Protein AF-A0A7C5JKP2-F1 (afdb_monomer_lite)

Secondary structure (DSSP, 8-state):
-------------PPPP--HHHHHHHHHHHHHHHHHHHHHHHHHT-GGG-S-HHHHHHHHHHHHHHHHHHHHHHHHHHH----S-PPPPPTT--EEEEEEE-TT--HHHHHHHHHHHTT-SS-EEEEEEE-S--HHHHTT-

Sequence (141 aa):
MKRRTQNSMWYFSQSADITNLDRFILLFLSIAGILSIFDLAEWWFRADHILNFPLFVILSTFFWYGFLRTVLIWINYLRIKKPDEVPVPEEGLSVAVFITSAPGEPISMFEKSLYALQKVEYAHNTYLLDSTEDPEFEKLA

pLDDT: mean 85.76, std 13.08, range [36.09, 97.25]

Radius of gyration: 26.98 Å; chains: 1; bounding box: 72×34×66 Å

Structure (mmCIF, N/CA/C/O backbone):
data_AF-A0A7C5JKP2-F1
#
_entry.id   AF-A0A7C5JKP2-F1
#
loop_
_atom_site.group_PDB
_atom_site.id
_atom_site.type_symbol
_atom_site.label_atom_id
_atom_site.label_alt_id
_atom_site.label_comp_id
_atom_site.label_asym_id
_atom_site.label_entity_id
_atom_site.label_seq_id
_atom_site.pdbx_PDB_ins_code
_atom_site.Cartn_x
_atom_site.Cartn_y
_atom_site.Cartn_z
_atom_site.occupancy
_atom_site.B_iso_or_equiv
_atom_site.auth_seq_id
_atom_site.auth_comp_id
_atom_site.auth_asym_id
_atom_site.auth_atom_id
_atom_site.pdbx_PDB_model_num
ATOM 1 N N . MET A 1 1 ? -41.247 -7.175 24.256 1.00 36.0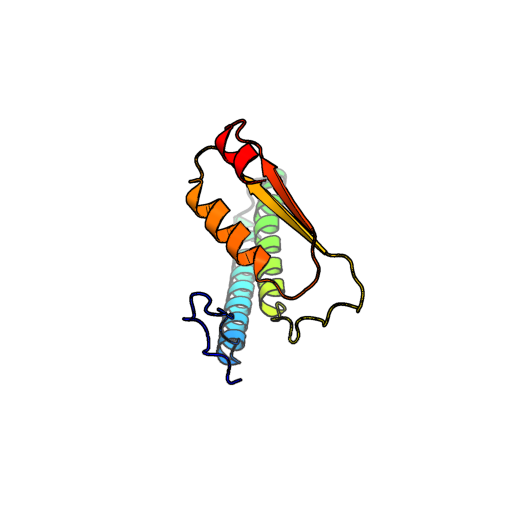9 1 MET A N 1
ATOM 2 C CA . MET A 1 1 ? -40.874 -5.749 24.423 1.00 36.09 1 MET A CA 1
ATOM 3 C C . MET A 1 1 ? -40.097 -5.302 23.191 1.00 36.09 1 MET A C 1
ATOM 5 O O . MET A 1 1 ? -39.042 -5.859 22.929 1.00 36.09 1 MET A O 1
ATOM 9 N N . LYS A 1 2 ? -40.637 -4.367 22.396 1.00 37.81 2 LYS A N 1
ATOM 10 C CA . LYS A 1 2 ? -39.959 -3.808 21.211 1.00 37.81 2 LYS A CA 1
ATOM 11 C C . LYS A 1 2 ? -38.751 -2.977 21.671 1.00 37.81 2 LYS A C 1
ATOM 13 O O . LYS A 1 2 ? -38.947 -1.948 22.316 1.00 37.81 2 LYS A O 1
ATOM 18 N N . ARG A 1 3 ? -37.522 -3.434 21.388 1.00 44.62 3 ARG A N 1
ATOM 19 C CA . ARG A 1 3 ? -36.283 -2.682 21.664 1.00 44.62 3 ARG A CA 1
ATOM 20 C C . ARG A 1 3 ? -36.292 -1.408 20.812 1.00 44.62 3 ARG A C 1
ATOM 22 O O . ARG A 1 3 ? -36.296 -1.485 19.588 1.00 44.62 3 ARG A O 1
ATOM 29 N N . ARG A 1 4 ? -36.322 -0.242 21.466 1.00 46.44 4 ARG A N 1
ATOM 30 C CA . ARG A 1 4 ? -36.007 1.049 20.841 1.00 46.44 4 ARG A CA 1
ATOM 31 C C . ARG A 1 4 ? -34.558 0.969 20.363 1.00 46.44 4 ARG A C 1
ATOM 33 O O . ARG A 1 4 ? -33.656 0.868 21.189 1.00 46.44 4 ARG A O 1
ATOM 40 N N . THR A 1 5 ? -34.356 0.952 19.052 1.00 50.06 5 THR A N 1
ATOM 41 C CA . THR A 1 5 ? -33.037 0.995 18.423 1.00 50.06 5 THR A CA 1
ATOM 42 C C . THR A 1 5 ? -32.330 2.274 18.855 1.00 50.06 5 THR A C 1
ATOM 44 O O . THR A 1 5 ? -32.814 3.382 18.630 1.00 50.06 5 THR A O 1
ATOM 47 N N . GLN A 1 6 ? -31.223 2.077 19.561 1.00 55.34 6 GLN A N 1
ATOM 48 C CA . GLN A 1 6 ? -30.294 3.089 20.038 1.00 55.34 6 GLN A CA 1
ATOM 49 C C . GLN A 1 6 ? -29.856 3.978 18.866 1.00 55.34 6 GLN A C 1
ATOM 51 O O . GLN A 1 6 ? -29.559 3.462 17.790 1.00 55.34 6 GLN A O 1
ATOM 56 N N . ASN A 1 7 ? -29.820 5.297 19.080 1.00 47.00 7 ASN A N 1
ATOM 57 C CA . ASN A 1 7 ? -29.258 6.264 18.136 1.00 47.00 7 ASN A CA 1
ATOM 58 C C . ASN A 1 7 ? -27.915 5.752 17.593 1.00 47.00 7 ASN A C 1
ATOM 60 O O . ASN A 1 7 ? -26.999 5.450 18.361 1.00 47.00 7 ASN A O 1
ATOM 64 N N . SER A 1 8 ? -27.834 5.628 16.270 1.00 53.66 8 SER A N 1
ATOM 65 C CA . SER A 1 8 ? -26.725 5.044 15.523 1.00 53.66 8 SER A CA 1
ATOM 66 C C . SER A 1 8 ? -25.477 5.929 15.596 1.00 53.66 8 SER A C 1
ATOM 68 O O . SER A 1 8 ? -25.218 6.730 14.704 1.00 53.66 8 SER A O 1
ATOM 70 N N . MET A 1 9 ? -24.692 5.791 16.664 1.00 54.34 9 MET A N 1
ATOM 71 C CA . MET A 1 9 ? -23.328 6.344 16.733 1.00 54.34 9 MET A CA 1
ATOM 72 C C . MET A 1 9 ? -22.324 5.499 15.929 1.00 54.34 9 MET A C 1
ATOM 74 O O . MET A 1 9 ? -21.178 5.897 15.763 1.00 54.34 9 MET A O 1
ATOM 78 N N . TRP A 1 10 ? -22.756 4.340 15.425 1.00 51.00 10 TRP A N 1
ATOM 79 C CA . TRP A 1 10 ? -21.960 3.430 14.612 1.00 51.00 10 TRP A CA 1
ATOM 80 C C . TRP A 1 10 ? -22.608 3.278 13.239 1.00 51.00 10 TRP A C 1
ATOM 82 O O . TRP A 1 10 ? -23.672 2.673 13.108 1.00 51.00 10 TRP A O 1
ATOM 92 N N . TYR A 1 11 ? -21.968 3.857 12.224 1.00 58.41 11 TYR A N 1
ATOM 93 C CA . TYR A 1 11 ? -22.261 3.574 10.824 1.00 58.41 11 TYR A CA 1
ATOM 94 C C . TYR A 1 11 ? -21.258 2.515 10.376 1.00 58.41 11 TYR A C 1
ATOM 96 O O . TYR A 1 11 ? -20.051 2.761 10.402 1.00 58.41 11 TYR A O 1
ATOM 104 N N . PHE A 1 12 ? -21.733 1.325 10.011 1.00 63.44 12 PHE A N 1
ATOM 105 C CA . PHE A 1 12 ? -20.866 0.326 9.397 1.00 63.44 12 PHE A CA 1
ATOM 106 C C . PHE A 1 12 ? -20.449 0.859 8.021 1.00 63.44 12 PHE A C 1
ATOM 108 O O . PHE A 1 12 ? -21.232 0.836 7.074 1.00 63.44 12 PHE A O 1
ATOM 115 N N . SER A 1 13 ? -19.248 1.434 7.939 1.00 63.94 13 SER A N 1
ATOM 116 C CA . SER A 1 13 ? -18.682 1.922 6.685 1.00 63.94 13 SER A CA 1
ATOM 117 C C . SER A 1 13 ? -18.010 0.754 5.983 1.00 63.94 13 SER A C 1
ATOM 119 O O . SER A 1 13 ? -16.997 0.232 6.448 1.00 63.94 13 SER A O 1
ATOM 121 N N . GLN A 1 14 ? -18.600 0.319 4.877 1.00 71.56 14 GLN A N 1
ATOM 122 C CA . GLN A 1 14 ? -18.011 -0.687 4.009 1.00 71.56 14 GLN A CA 1
ATOM 123 C C . GLN A 1 14 ? -17.349 0.010 2.818 1.00 71.56 14 GLN A C 1
ATOM 125 O O . GLN A 1 14 ? -17.829 1.043 2.351 1.00 71.56 14 GLN A O 1
ATOM 130 N N . SER A 1 15 ? -16.252 -0.552 2.301 1.00 75.50 15 SER A N 1
ATOM 131 C CA . SER A 1 15 ? -15.682 -0.066 1.044 1.00 75.50 15 SER A CA 1
ATOM 132 C C . SER A 1 15 ? -16.704 -0.194 -0.087 1.00 75.50 15 SER A C 1
ATOM 134 O O . SER A 1 15 ? -17.431 -1.193 -0.158 1.00 75.50 15 SER A O 1
ATOM 136 N N . ALA A 1 16 ? -16.728 0.812 -0.968 1.00 79.12 16 ALA A N 1
ATOM 137 C CA . ALA A 1 16 ? -17.511 0.771 -2.196 1.00 79.12 16 ALA A CA 1
ATOM 138 C C . ALA A 1 16 ? -17.178 -0.498 -2.990 1.00 79.12 16 ALA A C 1
ATOM 140 O O . ALA A 1 16 ? -16.030 -0.956 -3.006 1.00 79.12 16 ALA A O 1
ATOM 141 N N . ASP A 1 17 ? -18.189 -1.076 -3.628 1.00 80.88 17 ASP A N 1
ATOM 142 C CA . ASP A 1 17 ? -17.982 -2.267 -4.435 1.00 80.88 17 ASP A CA 1
ATOM 143 C C . ASP A 1 17 ? -17.205 -1.926 -5.705 1.00 80.88 17 ASP A C 1
ATOM 145 O O . ASP A 1 17 ? -17.414 -0.893 -6.341 1.00 80.88 17 ASP A O 1
ATOM 149 N N . ILE A 1 18 ? -16.281 -2.814 -6.064 1.00 82.44 18 ILE A N 1
ATOM 150 C CA . ILE A 1 18 ? -15.423 -2.639 -7.232 1.00 82.44 18 ILE A CA 1
ATOM 151 C C . ILE A 1 18 ? -16.253 -2.948 -8.475 1.00 82.44 18 ILE A C 1
ATOM 153 O O . ILE A 1 18 ? -16.645 -4.100 -8.691 1.00 82.44 18 ILE A O 1
ATOM 157 N N . THR A 1 19 ? -16.487 -1.944 -9.317 1.00 87.44 19 THR A N 1
ATOM 158 C CA . THR A 1 19 ? -17.228 -2.130 -10.564 1.00 87.44 19 THR A CA 1
ATOM 159 C C . THR A 1 19 ? -16.340 -2.741 -11.653 1.00 87.44 19 THR A C 1
ATOM 161 O O . THR A 1 19 ? -15.107 -2.715 -11.599 1.00 87.44 19 THR A O 1
ATOM 164 N N . ASN A 1 20 ? -16.962 -3.284 -12.702 1.00 88.19 20 ASN A N 1
ATOM 165 C CA . ASN A 1 20 ? -16.222 -3.772 -13.871 1.00 88.19 20 ASN A CA 1
ATOM 166 C C . ASN A 1 20 ? -15.473 -2.642 -14.600 1.00 88.19 20 ASN A C 1
ATOM 168 O O . ASN A 1 20 ? -14.438 -2.902 -15.211 1.00 88.19 20 ASN A O 1
ATOM 172 N N . LEU A 1 21 ? -15.967 -1.402 -14.510 1.00 91.06 21 LEU A N 1
ATOM 173 C CA . LEU A 1 21 ? -15.318 -0.228 -15.088 1.00 91.06 21 LEU A CA 1
ATOM 174 C C . LEU A 1 21 ? -14.017 0.098 -14.346 1.00 91.06 21 LEU A C 1
ATOM 176 O O . LEU A 1 21 ? -12.999 0.306 -14.996 1.00 91.06 21 LEU A O 1
ATOM 180 N N . ASP A 1 22 ? -14.014 0.038 -13.013 1.00 90.12 22 ASP A N 1
ATOM 181 C CA . ASP A 1 22 ? -12.803 0.264 -12.211 1.00 90.12 22 ASP A CA 1
ATOM 182 C C . ASP A 1 22 ? -11.721 -0.763 -12.551 1.00 90.12 22 ASP A C 1
ATOM 184 O O . ASP A 1 22 ? -10.561 -0.417 -12.776 1.00 90.12 22 ASP A O 1
ATOM 188 N N . ARG A 1 23 ? -12.114 -2.038 -12.673 1.00 88.62 23 ARG A N 1
ATOM 189 C CA . ARG A 1 23 ? -11.206 -3.118 -13.089 1.00 88.62 23 ARG A CA 1
ATOM 190 C C . ARG A 1 23 ? -10.670 -2.899 -14.496 1.00 88.62 23 ARG A C 1
ATOM 192 O O . ARG A 1 23 ? -9.484 -3.112 -14.727 1.00 88.62 23 ARG A O 1
ATOM 199 N N . PHE A 1 24 ? -11.528 -2.477 -15.422 1.00 93.44 24 PHE A N 1
ATOM 200 C CA . PHE A 1 24 ? -11.123 -2.183 -16.791 1.00 93.44 24 PHE A CA 1
ATOM 201 C C . PHE A 1 24 ? -10.141 -1.010 -16.848 1.00 93.44 24 PHE A C 1
ATOM 203 O O . PHE A 1 24 ? -9.109 -1.125 -17.502 1.00 93.44 24 PHE A O 1
ATOM 210 N N . ILE A 1 25 ? -10.412 0.079 -16.124 1.00 94.50 25 ILE A N 1
ATOM 211 C CA . ILE A 1 25 ? -9.526 1.246 -16.043 1.00 94.50 25 ILE A CA 1
ATOM 212 C C . ILE A 1 25 ? -8.177 0.846 -15.448 1.00 94.50 25 ILE A C 1
ATOM 214 O O . ILE A 1 25 ? -7.141 1.152 -16.033 1.00 94.50 25 ILE A O 1
ATOM 218 N N . LEU A 1 26 ? -8.169 0.123 -14.324 1.00 93.50 26 LEU A N 1
ATOM 219 C CA . LEU A 1 26 ? -6.932 -0.346 -13.697 1.00 93.50 26 LEU A CA 1
ATOM 220 C C . LEU A 1 26 ? -6.128 -1.253 -14.632 1.00 93.50 26 LEU A C 1
ATOM 222 O O . LEU A 1 26 ? -4.908 -1.113 -14.723 1.00 93.50 26 LEU A O 1
ATOM 226 N N . LEU A 1 27 ? -6.795 -2.159 -15.349 1.00 94.88 27 LEU A N 1
ATOM 227 C CA . LEU A 1 27 ? -6.153 -3.048 -16.313 1.00 94.88 27 LEU A CA 1
ATOM 228 C C . LEU A 1 27 ? -5.580 -2.264 -17.496 1.00 94.88 27 LEU A C 1
ATOM 230 O O . LEU A 1 27 ? -4.423 -2.465 -17.853 1.00 94.88 27 LEU A O 1
ATOM 234 N N . PHE A 1 28 ? -6.350 -1.333 -18.057 1.00 96.81 28 PHE A N 1
ATOM 235 C CA . PHE A 1 28 ? -5.911 -0.472 -19.150 1.00 96.81 28 PHE A CA 1
ATOM 236 C C . PHE A 1 28 ? -4.689 0.366 -18.756 1.00 96.81 28 PHE A C 1
ATOM 238 O O . PHE A 1 28 ? -3.690 0.360 -19.471 1.00 96.81 28 PHE A O 1
ATOM 245 N N . LEU A 1 29 ? -4.729 1.024 -17.593 1.00 96.44 29 LEU A N 1
ATOM 246 C CA . LEU A 1 29 ? -3.610 1.818 -17.080 1.00 96.44 29 LEU A CA 1
ATOM 247 C C . LEU A 1 29 ? -2.375 0.957 -16.802 1.00 96.44 29 LEU A C 1
ATOM 249 O O . LEU A 1 29 ? -1.261 1.377 -17.102 1.00 96.44 29 LEU A O 1
ATOM 253 N N . SER A 1 30 ? -2.563 -0.257 -16.279 1.00 95.25 30 SER A N 1
ATOM 254 C CA . SER A 1 30 ? -1.457 -1.191 -16.034 1.00 95.25 30 SER A CA 1
ATOM 255 C C . SER A 1 30 ? -0.803 -1.640 -17.342 1.00 95.25 30 SER A C 1
ATOM 257 O O . SER A 1 30 ? 0.421 -1.666 -17.433 1.00 95.25 30 SER A O 1
ATOM 259 N N . ILE A 1 31 ? -1.594 -1.950 -18.376 1.00 96.44 31 ILE A N 1
ATOM 260 C CA . ILE A 1 31 ? -1.077 -2.320 -19.703 1.00 96.44 31 ILE A CA 1
ATOM 261 C C . ILE A 1 31 ? -0.349 -1.139 -20.345 1.00 96.44 31 ILE A C 1
ATOM 263 O O . ILE A 1 31 ? 0.772 -1.309 -20.818 1.00 96.44 31 ILE A O 1
ATOM 267 N N . ALA A 1 32 ? -0.947 0.055 -20.326 1.00 97.25 32 ALA A N 1
ATOM 268 C CA . ALA A 1 32 ? -0.315 1.265 -20.844 1.00 97.25 32 ALA A CA 1
ATOM 269 C C . ALA A 1 32 ? 1.018 1.549 -20.130 1.00 97.25 32 ALA A C 1
ATOM 271 O O . ALA A 1 32 ? 2.024 1.803 -20.787 1.00 97.25 32 ALA A O 1
ATOM 272 N N . GLY A 1 33 ? 1.050 1.412 -18.800 1.00 95.69 33 GLY A N 1
ATOM 273 C CA . GLY A 1 33 ? 2.268 1.546 -18.004 1.00 95.69 33 GLY A CA 1
ATOM 274 C C . GLY A 1 33 ? 3.338 0.520 -18.377 1.00 95.69 33 GLY A C 1
ATOM 275 O O . GLY A 1 33 ? 4.496 0.886 -18.546 1.00 95.69 33 GLY A O 1
ATOM 276 N N . ILE A 1 34 ? 2.965 -0.749 -18.563 1.00 96.31 34 ILE A N 1
ATOM 277 C CA . ILE A 1 34 ? 3.892 -1.802 -19.001 1.00 96.31 34 ILE A CA 1
ATOM 278 C C . ILE A 1 34 ? 4.463 -1.490 -20.390 1.00 96.31 34 ILE A C 1
ATOM 280 O O . ILE A 1 34 ? 5.670 -1.611 -20.580 1.00 96.31 34 ILE A O 1
ATOM 284 N N . LEU A 1 35 ? 3.633 -1.050 -21.340 1.00 97.25 35 LEU A N 1
ATOM 285 C CA . LEU A 1 35 ? 4.091 -0.649 -22.674 1.00 97.25 35 LEU A CA 1
ATOM 286 C C . LEU A 1 35 ? 5.085 0.517 -22.598 1.00 97.25 35 LEU A C 1
ATOM 288 O O . LEU A 1 35 ? 6.160 0.434 -23.179 1.00 97.25 35 LEU A O 1
ATOM 292 N N . SER A 1 36 ? 4.796 1.544 -21.794 1.00 96.56 36 SER A N 1
ATOM 293 C CA . SER A 1 36 ? 5.734 2.654 -21.580 1.00 96.56 36 SER A CA 1
ATOM 294 C C . SER A 1 36 ? 7.056 2.206 -20.947 1.00 96.56 36 SER A C 1
ATOM 296 O O . SER A 1 36 ? 8.111 2.742 -21.277 1.00 96.56 36 SER A O 1
ATOM 298 N N . ILE A 1 37 ? 7.024 1.219 -20.045 1.00 96.12 37 ILE A N 1
ATOM 299 C CA . ILE A 1 37 ? 8.238 0.628 -19.467 1.00 96.12 37 ILE A CA 1
ATOM 300 C C . ILE A 1 37 ? 9.045 -0.111 -20.543 1.00 96.12 37 ILE A C 1
ATOM 302 O O . ILE A 1 37 ? 10.270 -0.012 -20.542 1.00 96.12 37 ILE A O 1
ATOM 306 N N . PHE A 1 38 ? 8.388 -0.822 -21.463 1.00 96.31 38 PHE A N 1
ATOM 307 C CA . PHE A 1 38 ? 9.062 -1.474 -22.589 1.00 96.31 38 PHE A CA 1
ATOM 308 C C . PHE A 1 38 ? 9.709 -0.465 -23.541 1.00 96.31 38 PHE A C 1
ATOM 310 O O . PHE A 1 38 ? 10.881 -0.634 -23.870 1.00 96.31 38 PHE A O 1
ATOM 317 N N . ASP A 1 39 ? 9.003 0.604 -23.912 1.00 96.44 39 ASP A N 1
ATOM 318 C CA . ASP A 1 39 ? 9.556 1.669 -24.760 1.00 96.44 39 ASP A CA 1
ATOM 319 C C . ASP A 1 39 ? 10.773 2.331 -24.092 1.00 96.44 39 ASP A C 1
ATOM 321 O O . ASP A 1 39 ? 11.811 2.563 -24.719 1.00 96.44 39 ASP A O 1
ATOM 325 N N . LEU A 1 40 ? 10.682 2.576 -22.778 1.00 95.62 40 LEU A N 1
ATOM 326 C CA . LEU A 1 40 ? 11.801 3.074 -21.984 1.00 95.62 40 LEU A CA 1
ATOM 327 C C . LEU A 1 40 ? 12.961 2.073 -21.951 1.00 95.62 40 LEU A C 1
ATOM 329 O O . LEU A 1 40 ? 14.111 2.494 -22.031 1.00 95.62 40 LEU A O 1
ATOM 333 N N . ALA A 1 41 ? 12.687 0.771 -21.842 1.00 95.00 41 ALA A N 1
ATOM 334 C CA . ALA A 1 41 ? 13.716 -0.264 -21.862 1.00 95.00 41 ALA A CA 1
ATOM 335 C C . ALA A 1 41 ? 14.462 -0.273 -23.196 1.00 95.00 41 ALA A C 1
ATOM 337 O O . ALA A 1 41 ? 15.694 -0.289 -23.213 1.00 95.00 41 ALA A O 1
ATOM 338 N N . GLU A 1 42 ? 13.724 -0.206 -24.304 1.00 94.44 42 GLU A N 1
ATOM 339 C CA . GLU A 1 42 ? 14.305 -0.151 -25.640 1.00 94.44 42 GLU A CA 1
ATOM 340 C C . GLU A 1 42 ? 15.208 1.075 -25.797 1.00 94.44 42 GLU A C 1
ATOM 342 O O . GLU A 1 42 ? 16.323 0.955 -26.300 1.00 94.44 42 GLU A O 1
ATOM 347 N N . TRP A 1 43 ? 14.766 2.243 -25.322 1.00 94.56 43 TRP A N 1
ATOM 348 C CA . TRP A 1 43 ? 15.578 3.458 -25.328 1.00 94.56 43 TRP A CA 1
ATOM 349 C C . TRP A 1 43 ? 16.802 3.354 -24.399 1.00 94.56 43 TRP A C 1
ATOM 351 O O . TRP A 1 43 ? 17.907 3.726 -24.794 1.00 94.56 43 TRP A O 1
ATOM 361 N N . TRP A 1 44 ? 16.639 2.810 -23.190 1.00 94.56 44 TRP A N 1
ATOM 362 C CA . TRP A 1 44 ? 17.683 2.722 -22.160 1.00 94.56 44 TRP A CA 1
ATOM 363 C C . TRP A 1 44 ? 18.869 1.849 -22.585 1.00 94.56 44 TRP A C 1
ATOM 365 O O . TRP A 1 44 ? 20.017 2.201 -22.323 1.00 94.56 44 TRP A O 1
ATOM 375 N N . PHE A 1 45 ? 18.610 0.723 -23.258 1.00 92.81 45 PHE A N 1
ATOM 376 C CA . PHE A 1 45 ? 19.641 -0.247 -23.650 1.00 92.81 45 PHE A CA 1
ATOM 377 C C . PHE A 1 45 ? 20.270 0.006 -25.030 1.00 92.81 45 PHE A C 1
ATOM 379 O O . PHE A 1 45 ? 21.038 -0.830 -25.513 1.00 92.81 45 PHE A O 1
ATOM 386 N N . ARG A 1 46 ? 19.999 1.150 -25.673 1.00 93.31 46 ARG A N 1
ATOM 387 C CA . ARG A 1 46 ? 20.688 1.515 -26.922 1.00 93.31 46 ARG A CA 1
ATOM 388 C C . ARG A 1 46 ? 22.180 1.714 -26.671 1.00 93.31 46 ARG A C 1
ATOM 390 O O . ARG A 1 46 ? 22.576 2.369 -25.709 1.00 93.31 46 ARG A O 1
ATOM 397 N N . ALA A 1 47 ? 23.004 1.180 -27.573 1.00 86.94 47 ALA A N 1
ATOM 398 C CA . ALA A 1 47 ? 24.462 1.215 -27.455 1.00 86.94 47 ALA A CA 1
ATOM 399 C C . ALA A 1 47 ? 25.020 2.646 -27.337 1.00 86.94 47 ALA A C 1
ATOM 401 O O . ALA A 1 47 ? 25.980 2.863 -26.602 1.00 86.94 47 ALA A O 1
ATOM 402 N N . ASP A 1 48 ? 24.366 3.621 -27.975 1.00 90.12 48 ASP A N 1
ATOM 403 C CA . ASP A 1 48 ? 24.748 5.040 -27.944 1.00 90.12 48 ASP A CA 1
ATOM 404 C C . ASP A 1 48 ? 24.687 5.663 -26.536 1.00 90.12 48 ASP A C 1
ATOM 406 O O . ASP A 1 48 ? 25.306 6.696 -26.284 1.00 90.12 48 ASP A O 1
ATOM 410 N N . HIS A 1 49 ? 23.968 5.042 -25.595 1.00 87.00 49 HIS A N 1
ATOM 411 C CA . HIS A 1 49 ? 23.817 5.528 -24.221 1.00 87.00 49 HIS A CA 1
ATOM 412 C C . HIS A 1 49 ? 24.806 4.885 -23.233 1.00 87.00 49 HIS A C 1
ATOM 414 O O . HIS A 1 49 ? 24.864 5.278 -22.065 1.00 87.00 49 HIS A O 1
ATOM 420 N N . ILE A 1 50 ? 25.604 3.905 -23.672 1.00 91.00 50 ILE A N 1
ATOM 421 C CA . ILE A 1 50 ? 26.489 3.127 -22.799 1.00 91.00 50 ILE A CA 1
ATOM 422 C C . ILE A 1 50 ? 27.920 3.666 -22.899 1.00 91.00 50 ILE A C 1
ATOM 424 O O . ILE A 1 50 ? 28.709 3.235 -23.734 1.00 91.00 50 ILE A O 1
ATOM 428 N N . LEU A 1 51 ? 28.281 4.593 -22.005 1.00 89.69 51 LEU A N 1
ATOM 429 C CA . LEU A 1 51 ? 29.646 5.137 -21.937 1.00 89.69 51 LEU A CA 1
ATOM 430 C C . LEU A 1 51 ? 30.604 4.247 -21.123 1.00 89.69 51 LEU A C 1
ATOM 432 O O . LEU A 1 51 ? 31.748 4.028 -21.513 1.00 89.69 51 LEU A O 1
ATOM 436 N N . ASN A 1 52 ? 30.150 3.737 -19.973 1.00 92.44 52 ASN A N 1
ATOM 437 C CA . ASN A 1 52 ? 30.937 2.876 -19.088 1.00 92.44 52 ASN A CA 1
ATOM 438 C C . ASN A 1 52 ? 30.112 1.652 -18.689 1.00 92.44 52 ASN A C 1
ATOM 440 O O . ASN A 1 52 ? 29.123 1.771 -17.966 1.00 92.44 52 ASN A O 1
ATOM 444 N N . PHE A 1 53 ? 30.533 0.479 -19.155 1.00 92.12 53 PHE A N 1
ATOM 445 C CA . PHE A 1 53 ? 29.748 -0.744 -19.024 1.00 92.12 53 PHE A CA 1
ATOM 446 C C . PHE A 1 53 ? 29.546 -1.202 -17.562 1.00 92.12 53 PHE A C 1
ATOM 448 O O . PHE A 1 53 ? 28.392 -1.389 -17.175 1.00 92.12 53 PHE A O 1
ATOM 455 N N . PRO A 1 54 ? 30.586 -1.316 -16.705 1.00 94.38 54 PRO A N 1
ATOM 456 C CA . PRO A 1 54 ? 30.391 -1.683 -15.298 1.00 94.38 54 PRO A CA 1
ATOM 457 C C . PRO A 1 54 ? 29.439 -0.755 -14.533 1.00 94.38 54 PRO A C 1
ATOM 459 O O . PRO A 1 54 ? 28.536 -1.227 -13.841 1.00 94.38 54 PRO A O 1
ATOM 462 N N . LEU A 1 55 ? 29.606 0.565 -14.676 1.00 95.06 55 LEU A N 1
ATOM 463 C CA . LEU A 1 55 ? 28.739 1.537 -14.001 1.00 95.06 55 LEU A CA 1
ATOM 464 C C . LEU A 1 55 ? 27.306 1.483 -14.537 1.00 95.06 55 LEU A C 1
ATOM 466 O O . LEU A 1 55 ? 26.359 1.567 -13.756 1.00 95.06 55 LEU A O 1
ATOM 470 N N . PHE A 1 56 ? 27.144 1.287 -15.846 1.00 94.94 56 PHE A N 1
ATOM 471 C CA . PHE A 1 56 ? 25.837 1.134 -16.475 1.00 94.94 56 PHE A CA 1
ATOM 472 C C . PHE A 1 56 ? 25.082 -0.092 -15.949 1.00 94.94 56 PHE A C 1
ATOM 474 O O . PHE A 1 56 ? 23.886 0.008 -15.680 1.00 94.94 56 PHE A O 1
ATOM 481 N N . VAL A 1 57 ? 25.757 -1.228 -15.738 1.00 94.62 57 VAL A N 1
ATOM 482 C CA . VAL A 1 57 ? 25.135 -2.440 -15.173 1.00 94.62 57 VAL A CA 1
ATOM 483 C C . VAL A 1 57 ? 24.649 -2.203 -13.743 1.00 94.62 57 VAL A C 1
ATOM 485 O O . VAL A 1 57 ? 23.512 -2.553 -13.414 1.00 94.62 57 VAL A O 1
ATOM 488 N N . ILE A 1 58 ? 25.473 -1.575 -12.897 1.00 96.50 58 ILE A N 1
ATOM 489 C CA . ILE A 1 58 ? 25.101 -1.265 -11.509 1.00 96.50 58 ILE A CA 1
ATOM 490 C C . ILE A 1 58 ? 23.896 -0.318 -11.488 1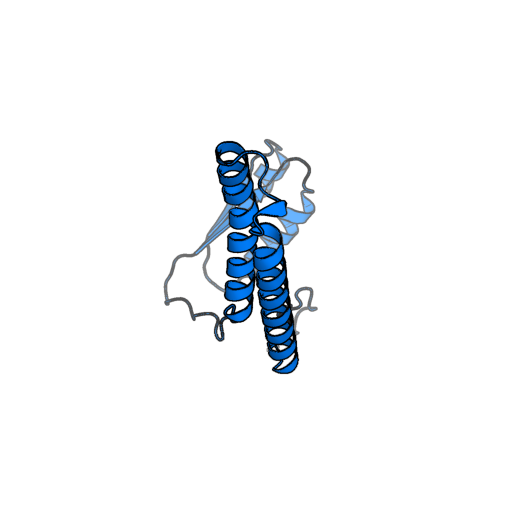.00 96.50 58 ILE A C 1
ATOM 492 O O . ILE A 1 58 ? 22.893 -0.611 -10.836 1.00 96.50 58 ILE A O 1
ATOM 496 N N . LEU A 1 59 ? 23.963 0.778 -12.250 1.00 95.44 59 LEU A N 1
ATOM 497 C CA . LEU A 1 59 ? 22.879 1.755 -12.358 1.00 95.44 59 LEU A CA 1
ATOM 498 C C . LEU A 1 59 ? 21.583 1.103 -12.849 1.00 95.44 59 LEU A C 1
ATOM 500 O O . LEU A 1 59 ? 20.531 1.272 -12.234 1.00 95.44 59 LEU A O 1
ATOM 504 N N . SER A 1 60 ? 21.675 0.318 -13.923 1.00 95.31 60 SER A N 1
ATOM 505 C CA . SER A 1 60 ? 20.536 -0.389 -14.505 1.00 95.31 60 SER A CA 1
ATOM 506 C C . SER A 1 60 ? 19.903 -1.334 -13.488 1.00 95.31 60 SER A C 1
ATOM 508 O O . SER A 1 60 ? 18.686 -1.355 -13.356 1.00 95.31 60 SER A O 1
ATOM 510 N N . THR A 1 61 ? 20.700 -2.064 -12.707 1.00 95.94 61 THR A N 1
ATOM 511 C CA . THR A 1 61 ? 20.174 -3.003 -11.705 1.00 95.94 61 THR A CA 1
ATOM 512 C C . THR A 1 61 ? 19.295 -2.298 -10.671 1.00 95.94 61 THR A C 1
ATOM 514 O O . THR A 1 61 ? 18.163 -2.719 -10.437 1.00 95.94 61 THR A O 1
ATOM 517 N N . PHE A 1 62 ? 19.773 -1.196 -10.083 1.00 96.38 62 PHE A N 1
ATOM 518 C CA . PHE A 1 62 ? 18.991 -0.444 -9.096 1.00 96.38 62 PHE A CA 1
ATOM 519 C C . PHE A 1 62 ? 17.760 0.226 -9.709 1.00 96.38 62 PHE A C 1
ATOM 521 O O . PHE A 1 62 ? 16.684 0.209 -9.110 1.00 96.38 62 PHE A O 1
ATOM 528 N N . PHE A 1 63 ? 17.907 0.781 -10.909 1.00 95.44 63 PHE A N 1
ATOM 529 C CA . PHE A 1 63 ? 16.822 1.440 -11.624 1.00 95.44 63 PHE A CA 1
ATOM 530 C C . PHE A 1 63 ? 15.694 0.454 -11.964 1.00 95.44 63 PHE A C 1
ATOM 532 O O . PHE A 1 63 ? 14.549 0.648 -11.551 1.00 95.44 63 PHE A O 1
ATOM 539 N N . TRP A 1 64 ? 16.021 -0.659 -12.627 1.00 96.88 64 TRP A N 1
ATOM 540 C CA . TRP A 1 64 ? 15.057 -1.679 -13.050 1.00 96.88 64 TRP A CA 1
ATOM 541 C C . TRP A 1 64 ? 14.440 -2.449 -11.884 1.00 96.88 64 TRP A C 1
ATOM 543 O O . TRP A 1 64 ? 13.277 -2.845 -11.966 1.00 96.88 64 TRP A O 1
ATOM 553 N N . TYR A 1 65 ? 15.155 -2.596 -10.766 1.00 96.50 65 TYR A N 1
ATOM 554 C CA . TYR A 1 65 ? 14.572 -3.142 -9.542 1.00 96.50 65 TYR A CA 1
ATOM 555 C C . TYR A 1 65 ? 13.380 -2.303 -9.050 1.00 96.50 65 TYR A C 1
ATOM 557 O O . TYR A 1 65 ? 12.360 -2.858 -8.634 1.00 96.50 65 TYR A O 1
ATOM 565 N N . GLY A 1 66 ? 13.459 -0.972 -9.158 1.00 94.38 66 GLY A N 1
ATOM 566 C CA . GLY A 1 66 ? 12.339 -0.078 -8.858 1.00 94.38 66 GLY A CA 1
ATOM 567 C C . GLY A 1 66 ? 11.121 -0.344 -9.747 1.00 94.38 66 GLY A C 1
ATOM 568 O O . GLY A 1 66 ? 10.015 -0.527 -9.237 1.00 94.38 66 GLY A O 1
ATOM 569 N N . PHE A 1 67 ? 11.329 -0.452 -11.062 1.00 95.50 67 PHE A N 1
ATOM 570 C CA . PHE A 1 67 ? 10.258 -0.768 -12.016 1.00 95.50 67 PHE A CA 1
ATOM 571 C C . PHE A 1 67 ? 9.629 -2.135 -11.763 1.00 95.50 67 PHE A C 1
ATOM 573 O O . PHE A 1 67 ? 8.404 -2.250 -11.780 1.00 95.50 67 PHE A O 1
ATOM 580 N N . LEU A 1 68 ? 10.437 -3.154 -11.455 1.00 96.25 68 LEU A N 1
ATOM 581 C CA . LEU A 1 68 ? 9.935 -4.485 -11.120 1.00 96.25 68 LEU A CA 1
ATOM 582 C C . LEU A 1 68 ? 8.991 -4.433 -9.911 1.00 96.25 68 LEU A C 1
ATOM 584 O O . LEU A 1 68 ? 7.905 -5.012 -9.954 1.00 96.25 68 LEU A O 1
ATOM 588 N N . ARG A 1 69 ? 9.359 -3.701 -8.850 1.00 96.81 69 ARG A N 1
ATOM 589 C CA . ARG A 1 69 ? 8.487 -3.520 -7.676 1.00 96.81 69 ARG A CA 1
ATOM 590 C C . ARG A 1 69 ? 7.180 -2.822 -8.041 1.00 96.81 69 ARG A C 1
ATOM 592 O O . ARG A 1 69 ? 6.125 -3.256 -7.588 1.00 96.81 69 ARG A O 1
ATOM 599 N N . THR A 1 70 ? 7.235 -1.789 -8.876 1.00 94.94 70 THR A N 1
ATOM 600 C CA . THR A 1 70 ? 6.041 -1.077 -9.350 1.00 94.94 70 THR A CA 1
ATOM 601 C C . THR A 1 70 ? 5.103 -1.999 -10.136 1.00 94.94 70 THR A C 1
ATOM 603 O O . THR A 1 70 ? 3.910 -2.045 -9.843 1.00 94.94 70 THR A O 1
ATOM 606 N N . VAL A 1 71 ? 5.631 -2.807 -11.061 1.00 95.69 71 VAL A N 1
ATOM 607 C CA . VAL A 1 71 ? 4.833 -3.782 -11.827 1.00 95.69 71 VAL A CA 1
ATOM 608 C C . VAL A 1 71 ? 4.205 -4.831 -10.907 1.00 95.69 71 VAL A C 1
ATOM 610 O O . VAL A 1 71 ? 3.025 -5.152 -11.049 1.0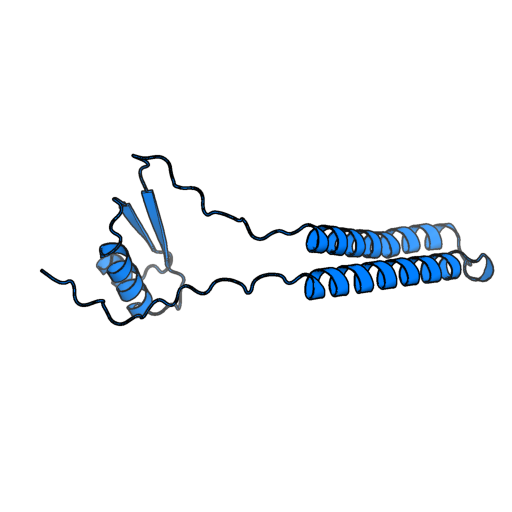0 95.69 71 VAL A O 1
ATOM 613 N N . LEU A 1 72 ? 4.950 -5.334 -9.916 1.00 95.69 72 LEU A N 1
ATOM 614 C CA . LEU A 1 72 ? 4.408 -6.264 -8.922 1.00 95.69 72 LEU A CA 1
ATOM 615 C C . LEU A 1 72 ? 3.252 -5.643 -8.128 1.00 95.69 72 LEU A C 1
ATOM 617 O O . LEU A 1 72 ? 2.261 -6.322 -7.864 1.00 95.69 72 LEU A O 1
ATOM 621 N N . ILE A 1 73 ? 3.342 -4.363 -7.766 1.00 95.00 73 ILE A N 1
ATOM 622 C CA . ILE A 1 73 ? 2.257 -3.645 -7.085 1.00 95.00 73 ILE A CA 1
ATOM 623 C C . ILE A 1 73 ? 1.007 -3.579 -7.973 1.00 95.00 73 ILE A C 1
ATOM 625 O O . ILE A 1 73 ? -0.087 -3.869 -7.492 1.00 95.00 73 ILE A O 1
ATOM 629 N N . TRP A 1 74 ? 1.149 -3.275 -9.266 1.00 95.06 74 TRP A N 1
ATOM 630 C CA . TRP A 1 74 ? 0.018 -3.268 -10.202 1.00 95.06 74 TRP A CA 1
ATOM 631 C C . TRP A 1 74 ? -0.648 -4.642 -10.310 1.00 95.06 74 TRP A C 1
ATOM 633 O O . TRP A 1 74 ? -1.868 -4.745 -10.198 1.00 95.06 74 TRP A O 1
ATOM 643 N N . ILE A 1 75 ? 0.144 -5.713 -10.435 1.00 93.06 75 ILE A N 1
ATOM 644 C CA . ILE A 1 75 ? -0.372 -7.091 -10.462 1.00 93.06 75 ILE A CA 1
ATOM 645 C C . ILE A 1 75 ? -1.134 -7.415 -9.172 1.00 93.06 75 ILE A C 1
ATOM 647 O O . ILE A 1 75 ? -2.198 -8.032 -9.230 1.00 93.06 75 ILE A O 1
ATOM 651 N N . ASN A 1 76 ? -0.620 -6.994 -8.013 1.00 93.81 76 ASN A N 1
ATOM 652 C CA . ASN A 1 76 ? -1.318 -7.176 -6.744 1.00 93.81 76 ASN A CA 1
ATOM 653 C C . ASN A 1 76 ? -2.651 -6.424 -6.738 1.00 93.81 76 ASN A C 1
ATOM 655 O O . ASN A 1 76 ? -3.674 -7.041 -6.461 1.00 93.81 76 ASN A O 1
ATOM 659 N N . TYR A 1 77 ? -2.681 -5.146 -7.125 1.00 90.19 77 TYR A N 1
ATOM 660 C CA . TYR A 1 77 ? -3.927 -4.373 -7.179 1.00 90.19 77 TYR A CA 1
ATOM 661 C C . TYR A 1 77 ? -4.977 -4.979 -8.111 1.00 90.19 77 TYR A C 1
ATOM 663 O O . TYR A 1 77 ? -6.151 -5.015 -7.756 1.00 90.19 77 TYR A O 1
ATOM 671 N N . LEU A 1 78 ? -4.566 -5.530 -9.255 1.00 90.25 78 LEU A N 1
ATOM 672 C CA . LEU A 1 78 ? -5.476 -6.224 -10.171 1.00 90.25 78 LEU A CA 1
ATOM 673 C C . LEU A 1 78 ? -6.073 -7.510 -9.575 1.00 90.25 78 LEU A C 1
ATOM 675 O O . LEU A 1 78 ? -7.119 -7.972 -10.032 1.00 90.25 78 LEU A O 1
ATOM 679 N N . ARG A 1 79 ? -5.413 -8.110 -8.577 1.00 88.12 79 ARG A N 1
ATOM 680 C CA . ARG A 1 79 ? -5.825 -9.372 -7.942 1.00 88.12 79 ARG A CA 1
ATOM 681 C C . ARG A 1 79 ? -6.430 -9.199 -6.555 1.00 88.12 79 ARG A C 1
ATOM 683 O O . ARG A 1 79 ? -7.010 -10.165 -6.058 1.00 88.12 79 ARG A O 1
ATOM 690 N N . ILE A 1 80 ? -6.313 -8.022 -5.939 1.00 87.00 80 ILE A N 1
ATOM 691 C CA . ILE A 1 80 ? -6.957 -7.732 -4.659 1.00 87.00 80 ILE A CA 1
ATOM 692 C C . ILE A 1 80 ? -8.465 -7.888 -4.836 1.00 87.00 80 ILE A C 1
ATOM 694 O O . ILE A 1 80 ? -9.090 -7.293 -5.714 1.00 87.00 80 ILE A O 1
ATOM 698 N N . LYS A 1 81 ? -9.046 -8.719 -3.978 1.00 81.38 81 LYS A N 1
ATOM 699 C CA . LYS A 1 81 ? -10.484 -8.917 -3.878 1.00 81.38 81 LYS A CA 1
ATOM 700 C C . LYS A 1 81 ? -10.908 -8.561 -2.470 1.00 81.38 81 LYS A C 1
ATOM 702 O O . LYS A 1 81 ? -10.217 -8.885 -1.505 1.00 81.38 81 LYS A O 1
ATOM 707 N N . LYS A 1 82 ? -12.053 -7.896 -2.375 1.00 79.44 82 LYS A N 1
ATOM 708 C CA . LYS A 1 82 ? -12.770 -7.754 -1.114 1.00 79.44 82 LYS A CA 1
ATOM 709 C C . LYS A 1 82 ? -13.156 -9.171 -0.666 1.00 79.44 82 LYS A C 1
ATOM 711 O O . LYS A 1 82 ? -13.682 -9.905 -1.500 1.00 79.44 82 LYS A O 1
ATOM 716 N N . PRO A 1 83 ? -12.842 -9.586 0.572 1.00 79.06 83 PRO A N 1
ATOM 717 C CA . PRO A 1 83 ? -13.352 -10.841 1.104 1.00 79.06 83 PRO A CA 1
ATOM 718 C C . PRO A 1 83 ? -14.880 -10.832 1.016 1.00 79.06 83 PRO A C 1
ATOM 720 O O . PRO A 1 83 ? -15.504 -9.863 1.453 1.00 79.06 83 PRO A O 1
ATOM 723 N N . ASP A 1 84 ? -15.454 -11.868 0.404 1.00 72.56 84 ASP A N 1
ATOM 724 C CA . ASP A 1 84 ? -16.897 -11.938 0.144 1.00 72.56 84 ASP A CA 1
ATOM 725 C C . ASP A 1 84 ? -17.693 -12.097 1.448 1.00 72.56 84 ASP A C 1
ATOM 727 O O . ASP A 1 84 ? -18.782 -11.543 1.591 1.00 72.56 84 ASP A O 1
ATOM 731 N N . GLU A 1 85 ? -17.119 -12.797 2.429 1.00 72.81 85 GLU A N 1
ATOM 732 C CA . GLU A 1 85 ? -17.763 -13.095 3.704 1.00 72.81 85 GLU A CA 1
ATOM 733 C C . GLU A 1 85 ? -16.789 -12.880 4.866 1.00 72.81 85 GLU A C 1
ATOM 735 O O . GLU A 1 85 ? -15.606 -13.228 4.795 1.00 72.81 85 GLU A O 1
ATOM 740 N N . VAL A 1 86 ? -17.298 -12.304 5.957 1.00 71.00 86 VAL A N 1
ATOM 741 C CA . VAL A 1 86 ? -16.615 -12.364 7.252 1.00 71.00 86 VAL A CA 1
ATOM 742 C C . VAL A 1 86 ? -16.869 -13.772 7.791 1.00 71.00 86 VAL A C 1
ATOM 744 O O . VAL A 1 86 ? -18.039 -14.125 7.960 1.00 71.00 86 VAL A O 1
ATOM 747 N N . PRO A 1 87 ? -15.831 -14.595 8.027 1.00 72.56 87 PRO A N 1
ATOM 748 C CA . PRO A 1 87 ? -16.037 -15.949 8.515 1.00 72.56 87 PRO A CA 1
ATOM 749 C C . PRO A 1 87 ? -16.772 -15.900 9.854 1.00 72.56 87 PRO A C 1
ATOM 751 O O . PRO A 1 87 ? -16.430 -15.101 10.730 1.00 72.56 87 PRO A O 1
ATOM 754 N N . VAL A 1 88 ? -17.786 -16.752 10.005 1.00 75.62 88 VAL A N 1
ATOM 755 C CA . VAL A 1 88 ? -18.444 -16.937 11.298 1.00 75.62 88 VAL A CA 1
ATOM 756 C C . VAL A 1 88 ? -17.412 -17.579 12.231 1.00 75.62 88 VAL A C 1
ATOM 758 O O . VAL A 1 88 ? -16.875 -18.633 11.882 1.00 75.62 88 VAL A O 1
ATOM 761 N N . PRO A 1 89 ? -17.074 -16.947 13.368 1.00 75.25 89 PRO A N 1
ATOM 762 C CA . PRO A 1 89 ? -16.127 -17.526 14.309 1.00 75.25 89 PRO A CA 1
ATOM 763 C C . PRO A 1 89 ? -16.670 -18.848 14.860 1.00 75.25 89 PRO A C 1
ATOM 765 O O . PRO A 1 89 ? -17.881 -19.012 15.017 1.00 75.25 89 PRO A O 1
ATOM 768 N N . GLU A 1 90 ? -15.770 -19.783 15.161 1.00 82.19 90 GLU A N 1
ATOM 769 C CA . GLU A 1 90 ? -16.139 -21.040 15.813 1.00 82.19 90 GLU A CA 1
ATOM 770 C C . GLU A 1 90 ? -16.817 -20.767 17.166 1.00 82.19 90 GLU A C 1
ATOM 772 O O . GLU A 1 90 ? -16.465 -19.827 17.887 1.00 82.19 90 GLU A O 1
ATOM 777 N N . GLU A 1 91 ? -17.812 -21.584 17.514 1.00 82.50 91 GLU A N 1
ATOM 778 C CA . GLU A 1 91 ? -18.522 -21.437 18.783 1.00 82.50 91 GLU A CA 1
ATOM 779 C C . GLU A 1 91 ? -17.605 -21.758 19.974 1.00 82.50 91 GLU A C 1
ATOM 781 O O . GLU A 1 91 ? -16.797 -22.685 19.936 1.00 82.50 91 GLU A O 1
ATOM 786 N N . GLY A 1 92 ? -17.757 -21.008 21.070 1.00 85.12 92 GLY A N 1
ATOM 787 C CA . GLY A 1 92 ? -17.056 -21.284 22.328 1.00 85.12 92 GLY A CA 1
ATOM 788 C C . GLY A 1 92 ? -15.628 -20.741 22.418 1.00 85.12 92 GLY A C 1
ATOM 789 O O . GLY A 1 92 ? -14.929 -21.039 23.386 1.00 85.12 92 GLY A O 1
ATOM 790 N N . LEU A 1 93 ? -15.189 -19.919 21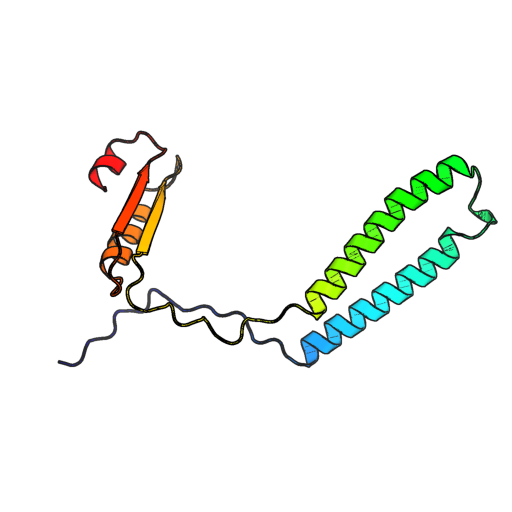.460 1.00 87.44 93 LEU A N 1
ATOM 791 C CA . LEU A 1 93 ? -13.904 -19.226 21.550 1.00 87.44 93 LEU A CA 1
ATOM 792 C C . LEU A 1 93 ? -13.909 -18.209 22.698 1.00 87.44 93 LEU A C 1
ATOM 794 O O . LEU A 1 93 ? -14.835 -17.404 22.824 1.00 87.44 93 LEU A O 1
ATOM 798 N N . SER A 1 94 ? -12.853 -18.211 23.512 1.00 91.00 94 SER A N 1
ATOM 799 C CA . SER A 1 94 ? -12.613 -17.168 24.506 1.00 91.00 94 SER A CA 1
ATOM 800 C C . SER A 1 94 ? -12.020 -15.932 23.830 1.00 91.00 94 SER A C 1
ATOM 802 O O . SER A 1 94 ? -11.016 -16.007 23.124 1.00 91.00 94 SER A O 1
ATOM 804 N N . VAL A 1 95 ? -12.647 -14.775 24.040 1.00 91.25 95 VAL A N 1
ATOM 805 C CA . VAL A 1 95 ? -12.206 -13.505 23.451 1.00 91.25 95 VAL A CA 1
ATOM 806 C C . VAL A 1 95 ? -11.559 -12.637 24.524 1.00 91.25 95 VAL A C 1
ATOM 808 O O . VAL A 1 95 ? -12.123 -12.432 25.599 1.00 91.25 95 VAL A O 1
ATOM 811 N N . ALA A 1 96 ? -10.379 -12.103 24.217 1.00 93.81 96 ALA A N 1
ATOM 812 C CA . ALA A 1 96 ? -9.718 -11.070 25.002 1.00 93.81 96 ALA A CA 1
ATOM 813 C C . ALA A 1 96 ? -9.614 -9.795 24.160 1.00 93.81 96 ALA A C 1
ATOM 815 O O . ALA A 1 96 ? -9.113 -9.827 23.036 1.00 93.81 96 ALA A O 1
ATOM 816 N N . VAL A 1 97 ? -10.099 -8.682 24.702 1.00 93.81 97 VAL A N 1
ATOM 817 C CA . VAL A 1 97 ? -10.025 -7.361 24.083 1.00 93.81 97 VAL A CA 1
ATOM 818 C C . VAL A 1 97 ? -8.989 -6.539 24.833 1.00 93.81 97 VAL A C 1
ATOM 820 O O . VAL A 1 97 ? -9.115 -6.324 26.037 1.00 93.81 97 VAL A O 1
ATOM 823 N N . PHE A 1 98 ? -7.972 -6.071 24.116 1.00 94.12 98 PHE A N 1
ATOM 824 C CA . PHE A 1 98 ? -6.929 -5.212 24.664 1.00 94.12 98 PHE A CA 1
ATOM 825 C C . PHE A 1 98 ? -7.145 -3.781 24.181 1.00 94.12 98 PHE A C 1
ATOM 827 O O . PHE A 1 98 ? -7.243 -3.541 22.978 1.00 94.12 98 PHE A O 1
ATOM 834 N N . ILE A 1 99 ? -7.199 -2.839 25.118 1.00 91.56 99 ILE A N 1
ATOM 835 C CA . ILE A 1 99 ? -7.132 -1.406 24.837 1.00 91.56 99 ILE A CA 1
ATOM 836 C C . ILE A 1 99 ? -5.784 -0.917 25.349 1.00 91.56 99 ILE A C 1
ATOM 838 O O . ILE A 1 99 ? -5.475 -1.090 26.521 1.00 91.56 99 ILE A O 1
ATOM 842 N N . THR A 1 100 ? -4.985 -0.309 24.482 1.00 90.88 100 THR A N 1
ATOM 843 C CA . THR A 1 100 ? -3.706 0.310 24.850 1.00 90.88 100 THR A CA 1
ATOM 844 C C . THR A 1 100 ? -3.892 1.809 25.020 1.00 90.88 100 THR A C 1
ATOM 846 O O . THR A 1 100 ? -4.468 2.428 24.125 1.00 90.88 100 THR A O 1
ATOM 849 N N . SER A 1 101 ? -3.395 2.388 26.112 1.00 88.56 101 SER A N 1
ATOM 850 C CA . SER A 1 101 ? -3.285 3.845 26.253 1.00 88.56 101 SER A CA 1
ATOM 851 C C . SER A 1 101 ? -1.883 4.326 25.881 1.00 88.56 101 SER A C 1
ATOM 853 O O . SER A 1 101 ? -0.880 3.677 26.191 1.00 88.56 101 SER A O 1
ATOM 855 N N . ALA A 1 102 ? -1.808 5.477 25.214 1.00 86.62 102 ALA A N 1
ATOM 856 C CA . ALA A 1 102 ? -0.568 6.189 24.943 1.00 86.62 102 ALA A CA 1
ATOM 857 C C . ALA A 1 102 ? -0.572 7.586 25.598 1.00 86.62 102 ALA A C 1
ATOM 859 O O . ALA A 1 102 ? -1.632 8.207 25.744 1.00 86.62 102 ALA A O 1
ATOM 860 N N . PRO A 1 103 ? 0.603 8.126 25.980 1.00 83.50 103 PRO A N 1
ATOM 861 C CA . PRO A 1 103 ? 0.686 9.455 26.578 1.00 83.50 103 PRO A CA 1
ATOM 862 C C . PRO A 1 103 ? 0.081 10.540 25.676 1.00 83.50 103 PRO A C 1
ATOM 864 O O . PRO A 1 103 ? 0.422 10.645 24.498 1.00 83.50 103 PRO A O 1
ATOM 867 N N . GLY A 1 104 ? -0.786 11.381 26.247 1.00 83.88 104 GLY A N 1
ATOM 868 C CA . GLY A 1 104 ? -1.438 12.495 25.547 1.00 83.88 104 GLY A CA 1
ATOM 869 C C . GLY A 1 104 ? -2.837 12.194 24.998 1.00 83.88 104 GLY A C 1
ATOM 870 O O . GLY A 1 104 ? -3.489 13.105 24.485 1.00 83.88 104 GLY A O 1
ATOM 871 N N . GLU A 1 105 ? -3.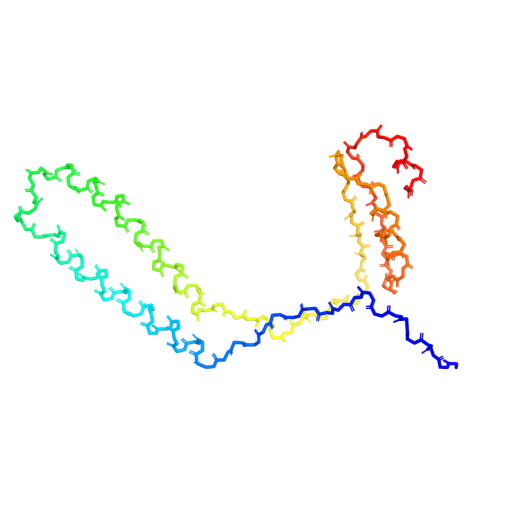331 10.962 25.126 1.00 87.19 105 GLU A N 1
ATOM 872 C CA . GLU A 1 105 ? -4.710 10.618 24.772 1.00 87.19 105 GLU A CA 1
ATOM 873 C C . GLU A 1 105 ? -5.696 11.019 25.889 1.00 87.19 105 GLU A C 1
ATOM 875 O O . GLU A 1 105 ? -5.416 10.830 27.073 1.00 87.19 105 GLU A O 1
ATOM 880 N N . PRO A 1 106 ? -6.872 11.582 25.559 1.00 89.38 106 PRO A N 1
ATOM 881 C CA . PRO A 1 106 ? -7.814 12.051 26.570 1.00 89.38 106 PRO A CA 1
ATOM 882 C C . PRO A 1 106 ? -8.541 10.889 27.263 1.00 89.38 106 PRO A C 1
ATOM 884 O O . PRO A 1 106 ? -9.153 10.057 26.597 1.00 89.38 106 PRO A O 1
ATOM 887 N N . ILE A 1 107 ? -8.619 10.912 28.597 1.00 87.50 107 ILE A N 1
ATOM 888 C CA . ILE A 1 107 ? -9.317 9.904 29.427 1.00 87.50 107 ILE A CA 1
ATOM 889 C C . ILE A 1 107 ? -10.748 9.608 28.944 1.00 87.50 107 ILE A C 1
ATOM 891 O O . ILE A 1 107 ? -11.155 8.452 28.822 1.00 87.50 107 ILE A O 1
ATOM 895 N N . SER A 1 108 ? -11.498 10.647 28.564 1.00 89.56 108 SER A N 1
ATOM 896 C CA . SER A 1 108 ? -12.878 10.506 28.067 1.00 89.56 108 SER A CA 1
ATOM 897 C C . SER A 1 108 ? -13.023 9.603 26.826 1.00 89.56 108 SER A C 1
ATOM 899 O O . SER A 1 108 ? -14.123 9.141 26.515 1.00 89.56 108 SER A O 1
ATOM 901 N N . MET A 1 109 ? -11.938 9.359 26.082 1.00 89.44 109 MET A N 1
ATOM 902 C CA . MET A 1 109 ? -11.905 8.407 24.969 1.00 89.44 109 MET A CA 1
ATOM 903 C C . MET A 1 109 ? -11.924 6.955 25.464 1.00 89.44 109 MET A C 1
ATOM 905 O O . MET A 1 109 ? -12.624 6.118 24.884 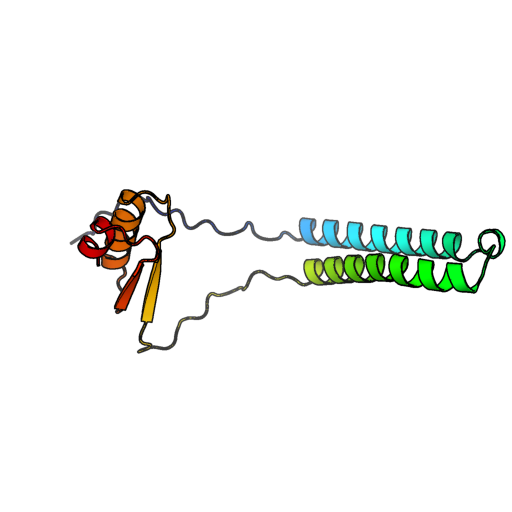1.00 89.44 109 MET A O 1
ATOM 909 N N . PHE A 1 110 ? -11.216 6.666 26.556 1.00 91.19 110 PHE A N 1
ATOM 910 C CA . PHE A 1 110 ? -11.154 5.339 27.170 1.00 91.19 110 PHE A CA 1
ATOM 911 C C . PHE A 1 110 ? -12.461 4.991 27.866 1.00 91.19 110 PHE A C 1
ATOM 913 O O . PHE A 1 110 ? -12.987 3.908 27.638 1.00 91.19 110 PHE A O 1
ATOM 920 N N . GLU A 1 111 ? -13.063 5.937 28.591 1.00 90.06 111 GLU A N 1
ATOM 921 C CA . GLU A 1 111 ? -14.396 5.765 29.189 1.00 90.06 111 GLU A CA 1
ATOM 922 C C . GLU A 1 111 ? -15.441 5.344 28.149 1.00 90.06 111 GLU A C 1
ATOM 924 O O . GLU A 1 111 ? -16.201 4.397 28.351 1.00 90.06 111 GLU A O 1
ATOM 929 N N . LYS A 1 112 ? -15.461 6.020 26.993 1.00 90.25 112 LYS A N 1
ATOM 930 C CA . LYS A 1 112 ? -16.380 5.694 25.893 1.00 90.25 112 LYS A CA 1
ATOM 931 C C . LYS A 1 112 ? -16.105 4.313 25.312 1.00 90.25 112 LYS A C 1
ATOM 933 O O . LYS A 1 112 ? -17.055 3.591 25.013 1.00 90.25 112 LYS A O 1
ATOM 938 N N . SER A 1 113 ? -14.831 3.960 25.151 1.00 91.19 113 SER A N 1
ATOM 939 C CA . SER A 1 113 ? -14.413 2.663 24.613 1.00 91.19 113 SER A CA 1
ATOM 940 C C . SER A 1 113 ? -14.786 1.524 25.562 1.00 91.19 113 SER A C 1
ATOM 942 O O . SER A 1 113 ? -15.442 0.575 25.143 1.00 91.19 113 SER A O 1
ATOM 944 N N . LEU A 1 114 ? -14.480 1.656 26.855 1.00 90.94 114 LEU A N 1
ATOM 945 C CA . LEU A 1 114 ? -14.835 0.684 27.893 1.00 90.94 114 LEU A CA 1
ATOM 946 C C . LEU A 1 114 ? -16.356 0.543 28.038 1.00 90.94 114 LEU A C 1
ATOM 948 O O . LEU A 1 114 ? -16.879 -0.569 28.078 1.00 90.94 114 LEU A O 1
ATOM 952 N N . TYR A 1 115 ? -17.095 1.656 28.014 1.00 90.38 115 TYR A N 1
ATOM 953 C CA . TYR A 1 115 ? -18.559 1.635 28.026 1.00 90.38 115 TYR A CA 1
ATOM 954 C C . TYR A 1 115 ? -19.160 0.963 26.781 1.00 90.38 115 TYR A C 1
ATOM 956 O O . TYR A 1 115 ? -20.218 0.334 26.855 1.00 90.38 115 TYR A O 1
ATOM 964 N N . ALA A 1 116 ? -18.509 1.082 25.621 1.00 89.56 116 ALA A N 1
ATOM 965 C CA . ALA A 1 116 ? -18.915 0.364 24.419 1.00 89.56 116 ALA A CA 1
ATOM 966 C C . ALA A 1 116 ? -18.626 -1.140 24.535 1.00 89.56 116 ALA A C 1
ATOM 968 O O . ALA A 1 116 ? -19.485 -1.940 24.165 1.00 89.56 116 ALA A O 1
ATOM 969 N N . LEU A 1 117 ? -17.478 -1.527 25.103 1.00 91.00 117 LEU A N 1
ATOM 970 C CA . LEU A 1 117 ? -17.131 -2.932 25.335 1.00 91.00 117 LEU A CA 1
ATOM 971 C C . LEU A 1 117 ? -18.103 -3.621 26.292 1.00 91.00 117 LEU A C 1
ATOM 973 O O . LEU A 1 117 ? -18.558 -4.722 26.002 1.00 91.00 117 LEU A O 1
ATOM 977 N N . GLN A 1 118 ? -18.567 -2.932 27.337 1.00 88.62 118 GLN A N 1
ATOM 978 C CA . GLN A 1 118 ? -19.623 -3.447 28.223 1.00 88.62 118 GLN A CA 1
ATOM 979 C C . GLN A 1 118 ? -20.935 -3.803 27.500 1.00 88.62 118 GLN A C 1
ATOM 981 O O . GLN A 1 118 ? -21.759 -4.537 28.045 1.00 88.62 118 GLN A O 1
ATOM 986 N N . LYS A 1 119 ? -21.165 -3.277 26.290 1.00 90.19 119 LYS A N 1
ATOM 987 C CA . LYS A 1 119 ? -22.358 -3.562 25.476 1.00 90.19 119 LYS A CA 1
ATOM 988 C C . LYS A 1 119 ? -22.147 -4.659 24.436 1.00 90.19 119 LYS A C 1
ATOM 990 O O . LYS A 1 119 ? -23.104 -5.002 23.743 1.00 90.19 119 LYS A O 1
ATOM 995 N N . VAL A 1 120 ? -20.931 -5.180 24.289 1.00 87.75 120 VAL A N 1
ATOM 996 C CA . VAL A 1 120 ? -20.651 -6.287 23.373 1.00 87.75 120 VAL A CA 1
ATOM 997 C C . VAL A 1 120 ? -21.339 -7.544 23.910 1.00 87.75 120 VAL A C 1
ATOM 999 O O . VAL A 1 120 ? -21.103 -7.951 25.042 1.00 87.75 120 VAL A O 1
ATOM 1002 N N . GLU A 1 121 ? -22.216 -8.146 23.100 1.00 86.94 121 GLU A N 1
ATOM 1003 C CA . GLU A 1 121 ? -23.044 -9.289 23.521 1.00 86.94 121 GLU A CA 1
ATOM 1004 C C . GLU A 1 121 ? -22.232 -10.585 23.703 1.00 86.94 121 GLU A C 1
ATOM 1006 O O . GLU A 1 121 ? -22.623 -11.455 24.479 1.00 86.94 121 GLU A O 1
ATOM 1011 N N . TYR A 1 122 ? -21.101 -10.723 23.004 1.00 85.19 122 TYR A N 1
ATOM 1012 C CA . TYR A 1 122 ? -20.245 -11.906 23.089 1.00 85.19 122 TYR A CA 1
ATOM 1013 C C . TYR A 1 122 ? -19.383 -11.882 24.359 1.00 85.19 122 TYR A C 1
ATOM 1015 O O . TYR A 1 122 ? -18.814 -10.845 24.702 1.00 85.19 122 TYR A O 1
ATOM 1023 N N . ALA A 1 123 ? -19.251 -13.022 25.045 1.00 89.19 123 ALA A N 1
ATOM 1024 C CA . ALA A 1 123 ? -18.462 -13.124 26.271 1.00 89.19 123 ALA A CA 1
ATOM 1025 C C . ALA A 1 123 ? -16.980 -12.817 26.000 1.00 89.19 123 ALA A C 1
ATOM 1027 O O . ALA A 1 123 ? -16.332 -13.485 25.193 1.00 89.19 123 ALA A O 1
ATOM 1028 N N . HIS A 1 124 ? -16.443 -11.803 26.676 1.00 92.12 124 HIS A N 1
ATOM 1029 C CA . HIS A 1 124 ? -15.073 -11.347 26.480 1.00 92.12 124 HIS A CA 1
ATOM 1030 C C . HIS A 1 124 ? -14.463 -10.836 27.787 1.00 92.12 124 HIS A C 1
ATOM 1032 O O . HIS A 1 124 ? -15.169 -10.345 28.667 1.00 92.12 124 HIS A O 1
ATOM 1038 N N . ASN A 1 125 ? -13.138 -10.927 27.884 1.00 94.00 125 ASN A N 1
ATOM 1039 C CA . ASN A 1 125 ? -12.353 -10.271 28.926 1.00 94.00 125 ASN A CA 1
ATOM 1040 C C . ASN A 1 125 ? -11.743 -8.992 28.352 1.00 94.00 125 ASN A C 1
ATOM 1042 O O . ASN A 1 125 ? -11.137 -9.034 27.283 1.00 94.00 125 ASN A O 1
ATOM 1046 N N . THR A 1 126 ? -11.888 -7.872 29.054 1.00 92.75 126 THR A N 1
ATOM 1047 C CA . THR A 1 126 ? -11.307 -6.589 28.641 1.00 92.75 126 THR A CA 1
ATOM 1048 C C . THR A 1 126 ? -10.090 -6.274 29.499 1.00 92.75 126 THR A C 1
ATOM 1050 O O . THR A 1 126 ? -10.157 -6.396 30.718 1.00 92.75 126 THR A O 1
ATOM 1053 N N . TYR A 1 127 ? -8.999 -5.852 28.864 1.00 92.19 127 TYR A N 1
ATOM 1054 C CA . TYR A 1 127 ? -7.764 -5.438 29.525 1.00 92.19 127 TYR A CA 1
ATOM 1055 C C . TYR A 1 127 ? -7.366 -4.040 29.052 1.00 92.19 127 TYR A C 1
ATOM 1057 O O . TYR A 1 127 ? -7.197 -3.816 27.850 1.00 92.19 127 TYR A O 1
ATOM 1065 N N . LEU A 1 128 ? -7.193 -3.116 29.996 1.00 91.00 128 LEU A N 1
ATOM 1066 C CA . LEU A 1 128 ? -6.595 -1.808 29.751 1.00 91.00 128 LEU A CA 1
ATOM 1067 C C . LEU A 1 128 ? -5.085 -1.909 30.000 1.00 91.00 128 LEU A C 1
ATOM 1069 O O . LEU A 1 128 ? -4.643 -2.149 31.120 1.00 91.00 128 LEU A O 1
ATOM 1073 N N . LEU A 1 129 ? -4.299 -1.782 28.934 1.00 90.69 129 LEU A N 1
ATOM 1074 C CA . LEU A 1 129 ? -2.842 -1.799 28.964 1.00 90.69 129 LEU A CA 1
ATOM 1075 C C . LEU A 1 129 ? -2.342 -0.364 29.099 1.00 90.69 129 LEU A C 1
ATOM 1077 O O . LEU A 1 129 ? -2.164 0.333 28.094 1.00 90.69 129 LEU A O 1
ATOM 1081 N N . ASP A 1 130 ? -2.158 0.066 30.345 1.00 88.12 130 ASP A N 1
ATOM 1082 C CA . ASP A 1 130 ? -1.729 1.425 30.638 1.00 88.12 130 ASP A CA 1
ATOM 1083 C C . ASP A 1 130 ? -0.213 1.613 30.490 1.00 88.12 130 ASP A C 1
ATOM 1085 O O . ASP A 1 130 ? 0.574 0.962 31.175 1.00 88.12 130 ASP A O 1
ATOM 1089 N N . SER A 1 131 ? 0.191 2.505 29.579 1.00 83.75 131 SER A N 1
ATOM 1090 C CA . SER A 1 131 ? 1.593 2.922 29.389 1.00 83.75 131 SER A CA 1
ATOM 1091 C C . SER A 1 131 ? 1.854 4.368 29.829 1.00 83.75 131 SER A C 1
ATOM 1093 O O . SER A 1 131 ? 2.917 4.913 29.534 1.00 83.75 131 SER A O 1
ATOM 1095 N N . THR A 1 132 ? 0.877 5.020 30.466 1.00 80.69 132 THR A N 1
ATOM 1096 C CA . THR A 1 132 ? 0.926 6.456 30.786 1.00 80.69 132 THR A CA 1
ATOM 1097 C C . THR A 1 132 ? 1.405 6.765 32.202 1.00 80.69 132 THR A C 1
ATOM 1099 O O . THR A 1 132 ? 1.804 7.901 32.449 1.00 80.69 132 THR A O 1
ATOM 1102 N N . GLU A 1 133 ? 1.399 5.772 33.103 1.00 79.44 133 GLU A N 1
ATOM 1103 C CA . GLU A 1 133 ? 1.673 5.927 34.545 1.00 79.44 133 GLU A CA 1
ATOM 1104 C C . GLU A 1 133 ? 0.746 6.951 35.239 1.00 79.44 133 GLU A C 1
ATOM 1106 O O . GLU A 1 133 ? 1.042 7.432 36.335 1.00 79.44 133 GLU A O 1
ATOM 1111 N N . ASP A 1 134 ? -0.382 7.297 34.610 1.00 81.50 134 ASP A N 1
ATOM 1112 C CA . ASP A 1 134 ? -1.347 8.252 35.144 1.00 81.50 134 ASP A CA 1
ATOM 1113 C C . ASP A 1 134 ? -2.340 7.525 36.078 1.00 81.50 134 ASP A C 1
ATOM 1115 O O . ASP A 1 134 ? -3.058 6.620 35.638 1.00 81.50 134 ASP A O 1
ATOM 1119 N N . PRO A 1 135 ? -2.443 7.925 37.363 1.00 82.69 135 PRO A N 1
ATOM 1120 C CA . PRO A 1 135 ? -3.356 7.306 38.326 1.00 82.69 135 PRO A CA 1
ATOM 1121 C C . PRO A 1 135 ? -4.830 7.306 37.904 1.00 82.69 135 PRO A C 1
ATOM 1123 O O . PRO A 1 135 ? -5.628 6.534 38.435 1.00 82.69 135 PRO A O 1
ATOM 1126 N N . GLU A 1 136 ? -5.236 8.191 36.994 1.00 83.06 136 GLU A N 1
ATOM 1127 C CA . GLU A 1 136 ? -6.604 8.216 36.477 1.00 83.06 136 GLU A CA 1
ATOM 1128 C C . GLU A 1 136 ? -6.925 6.987 35.609 1.00 83.06 136 GLU A C 1
ATOM 1130 O O . GLU A 1 136 ? -8.068 6.530 35.607 1.00 83.06 136 GLU A O 1
ATOM 1135 N N . PHE A 1 137 ? -5.934 6.398 34.929 1.00 81.75 137 PHE A N 1
ATOM 1136 C CA . PHE A 1 137 ? -6.118 5.177 34.138 1.00 81.75 137 PHE A CA 1
ATOM 1137 C C . PHE A 1 137 ? -6.247 3.930 35.013 1.00 81.75 137 PHE A C 1
ATOM 1139 O O . PHE A 1 137 ? -7.028 3.037 34.688 1.00 81.75 137 PHE A O 1
ATOM 1146 N N . GLU A 1 138 ? -5.572 3.898 36.164 1.00 79.06 138 GLU A N 1
ATOM 1147 C CA . GLU A 1 138 ? -5.735 2.825 37.153 1.00 79.06 138 GLU A CA 1
ATOM 1148 C C . GLU A 1 138 ? -7.168 2.778 37.704 1.00 79.06 138 GLU A C 1
ATOM 1150 O O . GLU A 1 138 ? -7.712 1.703 37.933 1.00 79.06 138 GLU A O 1
ATOM 1155 N N . LYS A 1 139 ? -7.827 3.935 37.850 1.00 82.75 139 LYS A N 1
ATOM 1156 C CA . LYS A 1 139 ? -9.230 4.013 38.299 1.00 82.75 139 LYS A CA 1
ATOM 1157 C C . LYS A 1 139 ? -10.239 3.506 37.262 1.00 82.75 139 LYS A C 1
ATOM 1159 O O . LYS A 1 139 ? -11.399 3.294 37.614 1.00 82.75 139 LYS A O 1
ATOM 1164 N N . LEU A 1 140 ? -9.831 3.392 35.998 1.00 79.06 140 LEU A N 1
ATOM 1165 C CA . LEU A 1 140 ? -10.679 2.962 34.882 1.00 79.06 140 LEU A CA 1
ATOM 1166 C C . LEU A 1 140 ? -10.611 1.456 34.611 1.00 79.06 140 LEU A C 1
ATOM 1168 O O . LEU A 1 140 ? -11.518 0.940 33.952 1.00 79.06 140 LEU A O 1
ATOM 1172 N N . ALA A 1 141 ? -9.548 0.790 35.069 1.00 67.38 141 ALA A N 1
ATOM 1173 C CA . ALA A 1 141 ? -9.326 -0.650 34.927 1.00 67.38 141 ALA A CA 1
ATOM 1174 C C . ALA A 1 141 ? -10.172 -1.466 35.920 1.00 67.38 141 ALA A C 1
ATOM 1176 O O . ALA A 1 141 ? -10.646 -2.550 35.507 1.00 67.38 141 ALA A O 1
#

Foldseek 3Di:
DDDDPDDPPDDPDDDDDQDPVNLVVLVVVLVVLVVVVVVVVVVLPDPVNPPDPVVSVVVCVVVVVVVVVVNVVSVVVSVDDDPPDDDDDDPPDEAEAEDEDDPPDDPVVVVVVVVVVVVPPDDYHYDYHYPHPDVSVVVVD